Protein 6VMT (pdb70)

Solvent-accessible surface area: 7850 Å² total; per-residue (Å²): 193,129,98,64,161,108,83,46,116,91,96,89,49,132,89,95,52,97,105,97,170,140,103,53,108,126,103,89,72,67,90,48,4,165,69,33,1,33,60,124,0,62,118,48,1,102,136,49,28,142,118,99,61,51,59,2,102,34,0,24,120,66,0,22,61,2,14,104,174,67,172,36,159,55,96,5,45,26,107,44,0,150,111,17,12,41,102,46,24,94,110,68,60,83,79,198,51,167,174

InterPro domains:
  IPR002836 PDCD5-like [PF01984] (8-107)
  IPR002836 PDCD5-like [PIRSF015730] (6-112)
  IPR002836 PDCD5-like [PTHR10840] (9-112)
  IPR036883 PDCD5-like superfamily [G3DSA:1.10.8.140] (26-104)
  IPR036883 PDCD5-like superfamily [SSF46950] (2-103)

Nearest PDB structures (foldseek):
  6vmt-assembly1_A  TM=1.010E+00  e=3.318E-14  Leishmania major
  6iqo-assembly1_A  TM=6.871E-01  e=1.190E-04  Saccharolobus solfataricus P2
  6iqc-assembly1_A  TM=6.906E-01  e=1.043E-04  Saccharolobus solfataricus P2
  2cru-assembly1_A  TM=8.755E-01  e=1.274E-03  Homo sapiens
  2fh0-assembly1_A  TM=9.003E-01  e=1.196E-02  Saccharomyces cerevisiae

Organism: Leishmania major (NCBI:txid5664)

Structure (mmCIF, N/CA/C/O backbone):
data_6VMT
#
_entry.id   6VMT
#
_cell.length_a   115.386
_cell.length_b   115.386
_cell.length_c   58.628
_cell.angle_alpha   90.000
_cell.angle_beta   90.000
_cell.angle_gamma   120.000
#
_symmetry.space_grou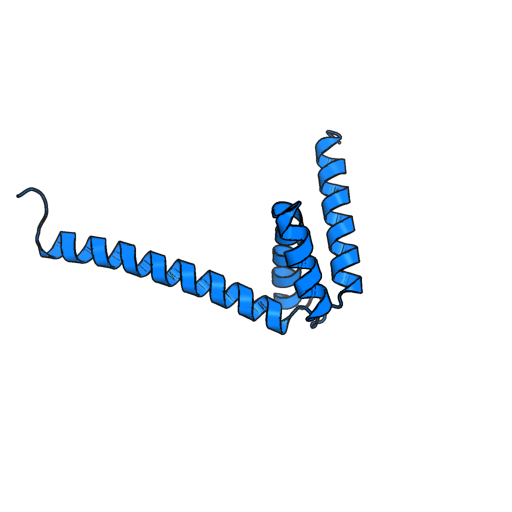p_name_H-M   'H 3 2'
#
loop_
_entity.id
_entity.type
_entity.pdbx_description
1 polymer 'Programmed Cell Death Protein 5 Homolog'
2 water water
#
loop_
_atom_site.group_PDB
_atom_site.id
_atom_site.type_symbol
_atom_site.label_atom_id
_atom_site.label_alt_id
_atom_site.label_comp_id
_atom_site.label_asym_id
_atom_site.label_entity_id
_atom_site.label_seq_id
_atom_site.pdbx_PDB_ins_code
_atom_site.Cartn_x
_atom_site.Cartn_y
_atom_site.Cartn_z
_atom_site.occupancy
_atom_site.B_iso_or_equiv
_atom_site.auth_seq_id
_atom_site.auth_comp_id
_atom_site.auth_asym_id
_atom_site.auth_atom_id
_atom_site.pdbx_PDB_model_num
ATOM 1 N N . VAL A 1 8 ? 31.479 4.012 -19.531 1.000 137.429 4 VAL A N 1
ATOM 2 C CA . VAL A 1 8 ? 31.784 2.556 -19.325 1.000 147.468 4 VAL A CA 1
ATOM 3 C C . VAL A 1 8 ? 30.817 1.980 -18.287 1.000 153.170 4 VAL A C 1
ATOM 4 O O . VAL A 1 8 ? 30.030 1.101 -18.632 1.000 144.507 4 VAL A O 1
ATOM 8 N N . PRO A 1 9 ? 30.812 2.440 -17.007 1.000 159.147 5 PRO A N 1
ATOM 9 C CA . PRO A 1 9 ? 30.047 1.776 -15.949 1.000 149.255 5 PRO A CA 1
ATOM 10 C C . PRO A 1 9 ? 28.533 1.716 -16.206 1.000 145.458 5 PRO A C 1
ATOM 11 O O . PRO A 1 9 ? 27.982 0.663 -15.920 1.000 139.997 5 PRO A O 1
ATOM 15 N N . ILE A 1 10 ? 27.917 2.804 -16.711 1.000 136.167 6 ILE A N 1
ATOM 16 C CA . ILE A 1 10 ? 26.431 2.910 -16.896 1.000 114.164 6 ILE A CA 1
ATOM 17 C C . ILE A 1 10 ? 26.101 3.214 -18.359 1.000 101.473 6 ILE A C 1
ATOM 18 O O . ILE A 1 10 ? 26.842 3.971 -19.023 1.000 88.996 6 ILE A O 1
ATOM 23 N N . SER A 1 11 ? 24.993 2.627 -18.809 1.000 95.647 7 SER A N 1
ATOM 24 C CA . SER A 1 11 ? 24.517 2.631 -20.211 1.000 100.600 7 SER A CA 1
ATOM 25 C C . SER A 1 11 ? 24.083 4.043 -20.603 1.000 97.499 7 SER A C 1
ATOM 26 O O . SER A 1 11 ? 23.812 4.851 -19.714 1.000 96.937 7 SER A O 1
ATOM 29 N N . GLU A 1 12 ? 24.013 4.307 -21.905 1.000 103.803 8 GLU A N 1
ATOM 30 C CA . GLU A 1 12 ? 23.405 5.531 -22.481 1.000 94.916 8 GLU A CA 1
ATOM 31 C C . GLU A 1 12 ? 21.929 5.580 -22.079 1.000 95.414 8 GLU A C 1
ATOM 32 O O . GLU A 1 12 ? 21.476 6.663 -21.703 1.000 101.942 8 GLU A O 1
ATOM 38 N N . GLU A 1 13 ? 21.222 4.446 -22.134 1.000 99.911 9 GLU A N 1
ATOM 39 C CA . GLU A 1 13 ? 19.783 4.342 -21.769 1.000 106.901 9 GLU A CA 1
ATOM 40 C C . GLU A 1 13 ? 19.628 4.605 -20.269 1.000 99.570 9 GLU A C 1
ATOM 41 O O . GLU A 1 13 ? 18.721 5.358 -19.891 1.000 98.122 9 GLU A O 1
ATOM 47 N N . GLN A 1 14 ? 20.472 4.003 -19.435 1.000 100.503 10 GLN A N 1
ATOM 48 C CA . GLN A 1 14 ? 20.317 4.087 -17.958 1.000 101.695 10 GLN A CA 1
ATOM 49 C C . GLN A 1 14 ? 20.533 5.541 -17.511 1.000 94.598 10 GLN A C 1
ATOM 50 O O . GLN A 1 14 ? 19.869 5.969 -16.558 1.000 106.164 10 GLN A O 1
ATOM 56 N N . ALA A 1 15 ? 21.434 6.275 -18.160 1.000 89.110 11 ALA A N 1
ATOM 57 C CA . ALA A 1 15 ? 21.707 7.700 -17.861 1.000 85.791 11 ALA A CA 1
ATOM 58 C C . ALA A 1 15 ? 20.550 8.555 -18.383 1.000 87.402 11 ALA A C 1
ATOM 59 O O . ALA A 1 15 ? 20.267 9.601 -17.791 1.000 84.241 11 ALA A O 1
ATOM 61 N N . GLN A 1 16 ? 19.939 8.120 -19.488 1.000 95.884 12 GLN A N 1
ATOM 62 C CA . GLN A 1 16 ? 18.745 8.748 -20.109 1.000 95.620 12 GLN A CA 1
ATOM 63 C C . GLN A 1 16 ? 17.580 8.635 -19.124 1.000 95.271 12 GLN A C 1
ATOM 64 O O . GLN A 1 16 ? 16.685 9.500 -19.186 1.000 98.454 12 GLN A O 1
ATOM 70 N N . GLN A 1 17 ? 17.618 7.631 -18.241 1.000 88.693 13 GLN A N 1
ATOM 71 C CA . GLN A 1 17 ? 16.550 7.349 -17.249 1.000 84.291 13 GLN A CA 1
ATOM 72 C C . GLN A 1 17 ? 16.758 8.198 -15.995 1.000 75.966 13 GLN A C 1
ATOM 73 O O . GLN A 1 17 ? 15.760 8.517 -15.351 1.000 91.247 13 GLN A O 1
ATOM 79 N N . MET A 1 18 ? 17.989 8.530 -15.629 1.000 66.748 14 MET A N 1
ATOM 80 C CA . MET A 1 18 ? 18.238 9.203 -14.329 1.000 74.298 14 MET A CA 1
ATOM 81 C C . MET A 1 18 ? 18.050 10.712 -14.519 1.000 72.364 14 MET A C 1
ATOM 82 O O . MET A 1 18 ? 17.715 11.397 -13.562 1.000 67.292 14 MET A O 1
ATOM 87 N N . VAL A 1 19 ? 18.255 11.222 -15.725 1.000 77.085 15 VAL A N 1
ATOM 88 C CA . VAL A 1 19 ? 17.901 12.630 -16.060 1.000 75.125 15 VAL A CA 1
ATOM 89 C C . VAL A 1 19 ? 16.369 12.745 -16.096 1.000 73.045 15 VAL A C 1
ATOM 90 O O . VAL A 1 19 ? 15.860 13.788 -15.707 1.000 81.028 15 VAL A O 1
ATOM 94 N N . ALA A 1 20 ? 15.663 11.709 -16.548 1.000 74.8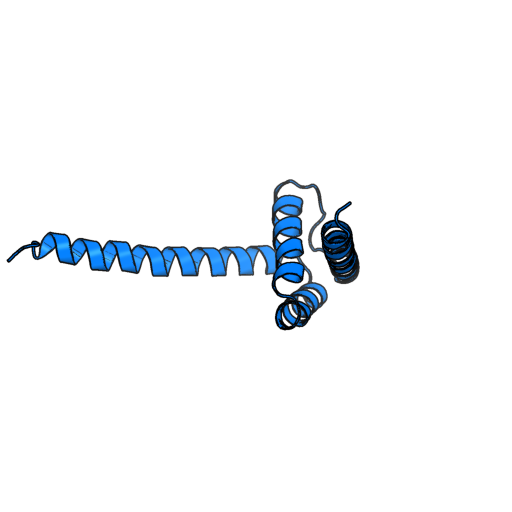93 16 ALA A N 1
ATOM 95 C CA . ALA A 1 20 ? 14.182 11.661 -16.594 1.000 77.054 16 ALA A CA 1
ATOM 96 C C . ALA A 1 20 ? 13.632 11.580 -15.160 1.000 78.462 16 ALA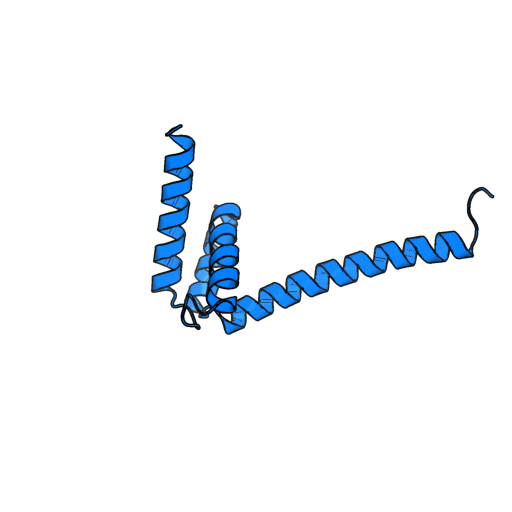 A C 1
ATOM 97 O O . ALA A 1 20 ? 13.027 12.562 -14.698 1.000 80.992 16 ALA A O 1
ATOM 99 N N . LYS A 1 21 ? 13.881 10.472 -14.459 1.000 88.116 17 LYS A N 1
ATOM 100 C CA . LYS A 1 21 ? 13.588 10.335 -13.007 1.000 87.662 17 LYS A CA 1
ATOM 101 C C . LYS A 1 21 ? 13.791 11.699 -12.344 1.000 73.642 17 LYS A C 1
ATOM 102 O O . LYS A 1 21 ? 12.869 12.177 -11.694 1.000 105.677 17 LYS A O 1
ATOM 108 N N . GLN A 1 22 ? 14.943 12.321 -12.525 1.000 69.891 18 GLN A N 1
ATOM 109 C CA . GLN A 1 22 ? 15.303 13.529 -11.748 1.000 77.339 18 GLN A CA 1
ATOM 110 C C . GLN A 1 22 ? 14.450 14.698 -12.219 1.000 77.230 18 GLN A C 1
ATOM 111 O O . GLN A 1 22 ? 14.232 15.591 -11.399 1.000 89.137 18 GLN A O 1
ATOM 117 N N . GLN A 1 23 ? 14.024 14.716 -13.483 1.000 83.824 19 GLN A N 1
ATOM 118 C CA . GLN A 1 23 ? 13.256 15.864 -14.036 1.000 92.502 19 GLN A CA 1
ATOM 119 C C . GLN A 1 23 ? 11.764 15.590 -13.812 1.000 89.859 19 GLN A C 1
ATOM 120 O O . GLN A 1 23 ? 11.042 16.559 -13.610 1.000 94.933 19 GLN A O 1
ATOM 126 N N . ALA A 1 24 ? 11.336 14.324 -13.758 1.000 91.151 20 ALA A N 1
ATOM 127 C CA . ALA A 1 24 ? 10.002 13.920 -13.251 1.000 91.977 20 ALA A CA 1
ATOM 128 C C . ALA A 1 24 ? 9.756 14.509 -11.852 1.000 95.752 20 ALA A C 1
ATOM 129 O O . ALA A 1 24 ? 8.626 14.940 -11.610 1.000 114.859 20 ALA A O 1
ATOM 131 N N . GLN A 1 25 ? 10.770 14.533 -10.980 1.000 91.840 21 GLN A N 1
ATOM 132 C CA . GLN A 1 25 ? 10.676 14.981 -9.563 1.000 91.490 21 GLN A CA 1
ATOM 133 C C . GLN A 1 25 ? 10.599 16.509 -9.456 1.000 88.548 21 GLN A C 1
ATOM 134 O O . GLN A 1 25 ? 9.883 16.992 -8.568 1.000 100.840 21 GLN A O 1
ATOM 140 N N . GLN A 1 26 ? 11.349 17.249 -10.265 1.000 86.444 22 GLN A N 1
ATOM 141 C CA . GLN A 1 26 ? 11.296 18.734 -10.272 1.000 97.130 22 GLN A CA 1
ATOM 142 C C . GLN A 1 26 ? 9.911 19.145 -10.785 1.000 97.600 22 GLN A C 1
ATOM 143 O O . GLN A 1 26 ? 9.483 20.255 -10.452 1.000 116.041 22 GLN A O 1
ATOM 149 N N . GLU A 1 27 ? 9.268 18.290 -11.593 1.000 101.860 23 GLU A N 1
ATOM 150 C CA . GLU A 1 27 ? 7.875 18.453 -12.099 1.000 109.581 23 GLU A CA 1
ATOM 151 C C . GLU A 1 27 ? 6.895 18.220 -10.940 1.000 108.330 23 GLU A C 1
ATOM 152 O O . GLU A 1 27 ? 6.101 19.128 -10.645 1.000 105.605 23 GLU A O 1
ATOM 158 N N . ARG A 1 28 ? 6.965 17.043 -10.310 1.000 102.197 24 ARG A N 1
ATOM 159 C CA . ARG A 1 28 ? 6.054 16.605 -9.222 1.000 94.699 24 ARG A CA 1
ATOM 160 C C . ARG A 1 28 ? 6.122 17.641 -8.097 1.000 84.982 24 ARG A C 1
ATOM 161 O O . ARG A 1 28 ? 5.076 18.076 -7.653 1.000 99.585 24 ARG A O 1
ATOM 169 N N . MET A 1 29 ? 7.319 18.054 -7.699 1.000 90.418 25 MET A N 1
ATOM 170 C CA . MET A 1 29 ? 7.550 19.148 -6.719 1.000 93.605 25 MET A CA 1
ATOM 171 C C . MET A 1 29 ? 6.731 20.386 -7.111 1.000 90.240 25 MET A C 1
ATOM 172 O O . MET A 1 29 ? 5.952 20.855 -6.282 1.000 108.742 25 MET A O 1
ATOM 177 N N . GLU A 1 30 ? 6.907 20.889 -8.331 1.000 97.386 26 GLU A N 1
ATOM 178 C CA . GLU A 1 30 ? 6.252 22.117 -8.868 1.000 103.896 26 GLU A CA 1
ATOM 179 C C . GLU A 1 30 ? 4.725 21.952 -8.851 1.000 98.005 26 GLU A C 1
ATOM 180 O O . GLU A 1 30 ? 4.035 22.977 -8.645 1.000 98.567 26 GLU A O 1
ATOM 186 N N . ALA A 1 31 ? 4.226 20.731 -9.085 1.000 85.671 27 ALA A N 1
ATOM 187 C CA . ALA A 1 31 ? 2.788 20.406 -9.269 1.000 86.654 27 ALA A CA 1
ATOM 188 C C . ALA A 1 31 ? 2.074 20.390 -7.915 1.000 89.102 27 ALA A C 1
ATOM 189 O O . ALA A 1 31 ? 0.846 20.617 -7.888 1.000 91.842 27 ALA A O 1
ATOM 191 N N . LEU A 1 32 ? 2.807 20.096 -6.843 1.000 80.639 28 LEU A N 1
ATOM 192 C CA . LEU A 1 32 ? 2.258 20.088 -5.469 1.000 81.688 28 LEU A CA 1
ATOM 193 C C . LEU A 1 32 ? 2.342 21.501 -4.899 1.000 78.720 28 LEU A C 1
ATOM 194 O O . LEU A 1 32 ? 1.434 21.867 -4.150 1.000 97.643 28 LEU A O 1
ATOM 199 N N . GLU A 1 33 ? 3.378 22.260 -5.243 1.000 73.679 29 GLU A N 1
ATOM 200 C CA . GLU A 1 33 ? 3.501 23.682 -4.835 1.000 87.487 29 GLU A CA 1
ATOM 201 C C . GLU A 1 33 ? 2.383 24.480 -5.503 1.000 80.638 29 GLU A C 1
ATOM 202 O O . GLU A 1 33 ? 2.006 25.494 -4.935 1.000 93.474 29 GLU A O 1
ATOM 208 N N . GLU A 1 34 ? 1.906 24.040 -6.672 1.000 84.782 30 GLU A N 1
ATOM 209 C CA . GLU A 1 34 ? 0.811 24.696 -7.439 1.000 84.735 30 GLU A CA 1
ATOM 210 C C . GLU A 1 34 ? -0.535 24.219 -6.893 1.000 71.705 30 GLU A C 1
ATOM 211 O O . GLU A 1 34 ? -1.391 25.081 -6.675 1.000 77.992 30 GLU A O 1
ATOM 217 N N . GLN A 1 35 ? -0.700 22.906 -6.695 1.000 63.205 31 GLN A N 1
ATOM 218 C CA . GLN A 1 35 ? -1.905 22.293 -6.064 1.000 64.695 31 GLN A CA 1
ATOM 219 C C . GLN A 1 35 ? -2.198 22.971 -4.718 1.000 67.429 31 GLN A C 1
ATOM 220 O O . GLN A 1 35 ? -3.350 23.321 -4.464 1.000 80.525 31 GLN A O 1
ATOM 226 N N . LYS A 1 36 ? -1.180 23.134 -3.881 1.000 71.026 32 LYS A N 1
ATOM 227 C CA . LYS A 1 36 ? -1.291 23.808 -2.568 1.000 69.202 32 LYS A CA 1
ATOM 228 C C . LYS A 1 36 ? -1.755 25.232 -2.834 1.000 63.197 32 LYS A C 1
ATOM 229 O O . LYS A 1 36 ? -2.668 25.655 -2.158 1.000 78.677 32 LYS A O 1
ATOM 235 N N . GLU A 1 37 ? -1.156 25.948 -3.781 1.000 66.020 33 GLU A N 1
ATOM 236 C CA . GLU A 1 37 ? -1.434 27.397 -3.931 1.000 69.315 33 GLU A CA 1
ATOM 237 C C . GLU A 1 37 ? -2.886 27.529 -4.361 1.000 70.663 33 GLU A C 1
ATOM 238 O O . GLU A 1 37 ? -3.551 28.480 -3.903 1.000 78.469 33 GLU A O 1
ATOM 244 N N . ASN A 1 38 ? -3.368 26.575 -5.156 1.000 62.444 34 ASN A N 1
ATOM 245 C CA . ASN A 1 38 ? -4.758 26.585 -5.668 1.000 63.226 34 ASN A CA 1
ATOM 246 C C . ASN A 1 38 ? -5.707 26.250 -4.524 1.000 56.795 34 ASN A C 1
ATOM 247 O O . ASN A 1 38 ? -6.741 26.894 -4.386 1.000 68.607 34 ASN A O 1
ATOM 252 N N . MET A 1 39 ? -5.380 25.227 -3.757 1.000 51.020 35 MET A N 1
ATOM 253 C CA . MET A 1 39 ? -6.230 24.764 -2.643 1.000 42.554 35 MET A CA 1
ATOM 254 C C . MET A 1 39 ? -6.460 25.946 -1.694 1.000 48.379 35 MET A C 1
ATOM 255 O O . MET A 1 39 ? -7.602 26.185 -1.344 1.000 65.617 35 MET A O 1
ATOM 260 N N . LEU A 1 40 ? -5.445 26.747 -1.396 1.000 49.946 36 LEU A N 1
ATOM 261 C CA . LEU A 1 40 ? -5.570 27.938 -0.511 1.000 51.196 36 LEU A CA 1
ATOM 262 C C . LEU A 1 40 ? -6.296 29.079 -1.196 1.000 52.168 36 LEU A C 1
ATOM 263 O O . LEU A 1 40 ? -6.965 29.806 -0.480 1.000 76.197 36 LEU A O 1
ATOM 268 N N . ARG A 1 41 ? -6.122 29.299 -2.497 1.000 62.999 37 ARG A N 1
ATOM 269 C CA . ARG A 1 41 ? -6.865 30.382 -3.212 1.000 68.335 37 ARG A CA 1
ATOM 270 C C . ARG A 1 41 ? -8.364 30.150 -3.006 1.000 62.805 37 ARG A C 1
ATOM 271 O O . ARG A 1 41 ? -9.066 31.118 -2.735 1.000 75.196 37 ARG A O 1
ATOM 279 N N . ALA A 1 42 ? -8.803 28.889 -3.084 1.000 56.529 38 ALA A N 1
ATOM 280 C CA . ALA A 1 42 ? -10.218 28.447 -3.079 1.000 52.939 38 ALA A CA 1
ATOM 281 C C . ALA A 1 42 ? -10.807 28.443 -1.668 1.000 55.209 38 ALA A C 1
ATOM 282 O O . ALA A 1 42 ? -12.043 28.651 -1.544 1.000 55.512 38 ALA A O 1
ATOM 284 N N . PHE A 1 43 ? -9.963 28.128 -0.682 1.000 55.958 39 PHE A N 1
ATOM 285 C CA . PHE A 1 43 ? -10.353 27.767 0.703 1.000 57.166 39 PHE A CA 1
ATOM 286 C C . PHE A 1 43 ? -10.317 29.009 1.582 1.000 59.444 39 PHE A C 1
ATOM 287 O O . PHE A 1 43 ? -11.205 29.165 2.449 1.000 59.715 39 PHE A O 1
ATOM 295 N N . VAL A 1 44 ? -9.307 29.849 1.367 1.000 57.385 40 VAL A N 1
ATOM 296 C CA . VAL A 1 44 ? -8.967 30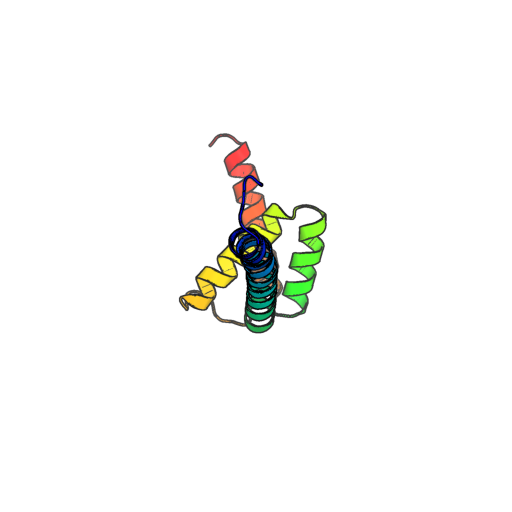.977 2.280 1.000 58.991 40 VAL A CA 1
ATOM 297 C C . VAL A 1 44 ? -9.233 32.266 1.518 1.000 54.973 40 VAL A C 1
ATOM 298 O O . VAL A 1 44 ? -9.048 32.272 0.310 1.000 71.690 40 VAL A O 1
ATOM 302 N N . SER A 1 45 ? -9.681 33.299 2.210 1.000 61.267 41 SER A N 1
ATOM 303 C CA . SER A 1 45 ? -9.979 34.626 1.616 1.000 63.759 41 SER A CA 1
ATOM 304 C C . SER A 1 45 ? -8.661 35.352 1.347 1.000 61.062 41 SER A C 1
ATOM 305 O O . SER A 1 45 ? -7.606 34.887 1.811 1.000 72.792 41 SER A O 1
ATOM 308 N N . ALA A 1 46 ? -8.729 36.460 0.626 1.000 61.992 42 ALA A N 1
ATOM 309 C CA . ALA A 1 46 ? -7.559 37.157 0.053 1.000 59.737 42 ALA A CA 1
ATOM 310 C C . ALA A 1 46 ? -6.792 37.832 1.183 1.000 67.414 42 ALA A C 1
ATOM 311 O O . ALA A 1 46 ? -5.570 37.660 1.255 1.000 73.815 42 ALA A O 1
ATOM 313 N N . GLU A 1 47 ? -7.524 38.551 2.036 1.000 79.711 43 GLU A N 1
ATOM 314 C CA . GLU A 1 47 ? -7.017 39.206 3.266 1.000 77.228 43 GLU A CA 1
ATOM 315 C C . GLU A 1 47 ? -6.299 38.158 4.116 1.000 72.646 43 GLU A C 1
ATOM 316 O O . GLU A 1 47 ? -5.187 38.449 4.612 1.000 78.882 43 GLU A O 1
ATOM 322 N N . GLY A 1 48 ? -6.939 37.000 4.301 1.000 69.855 44 GLY A N 1
ATOM 323 C CA . GLY A 1 48 ? -6.460 35.924 5.187 1.000 63.675 44 GLY A CA 1
ATOM 324 C C . GLY A 1 48 ? -5.255 35.248 4.582 1.000 63.092 44 GLY A C 1
ATOM 325 O O . GLY A 1 48 ? -4.465 34.656 5.323 1.000 72.270 44 GLY A O 1
ATOM 326 N N . ARG A 1 49 ? -5.121 35.347 3.265 1.000 69.497 45 ARG A N 1
ATOM 327 C CA . ARG A 1 49 ? -4.008 34.730 2.510 1.000 73.623 45 ARG A CA 1
ATOM 328 C C . ARG A 1 49 ? -2.762 35.617 2.572 1.000 72.939 45 ARG A C 1
ATOM 329 O O . ARG A 1 49 ? -1.665 35.044 2.710 1.000 74.664 45 ARG A O 1
ATOM 337 N N . GLU A 1 50 ? -2.918 36.938 2.481 1.000 72.509 46 GLU A N 1
ATOM 338 C CA . GLU A 1 50 ? -1.814 37.912 2.720 1.000 86.526 46 GLU A CA 1
ATOM 339 C C . GLU A 1 50 ? -1.264 37.722 4.141 1.000 78.225 46 GLU A C 1
ATOM 340 O O . GLU A 1 50 ? -0.038 37.525 4.322 1.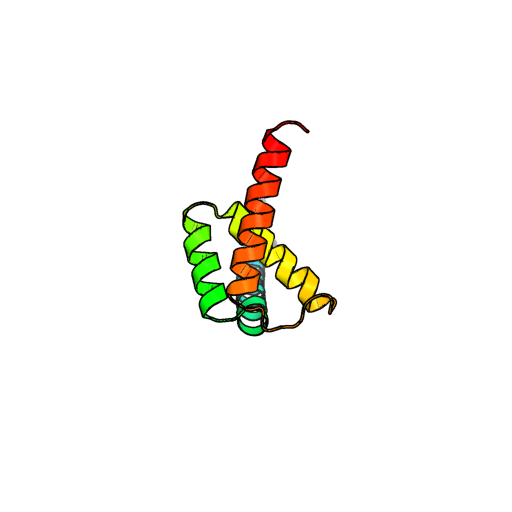000 81.911 46 GLU A O 1
ATOM 346 N N . ARG A 1 51 ? -2.159 37.772 5.114 1.000 68.104 47 ARG A N 1
ATOM 347 C CA . ARG A 1 51 ? -1.825 37.632 6.545 1.000 69.641 47 ARG A CA 1
ATOM 348 C C . ARG A 1 51 ? -0.927 36.413 6.721 1.000 68.233 47 ARG A C 1
ATOM 349 O O . ARG A 1 51 ? 0.058 36.505 7.455 1.000 78.645 47 ARG A O 1
ATOM 357 N N . LEU A 1 52 ? -1.254 35.304 6.077 1.000 72.489 48 LEU A N 1
ATOM 358 C CA . LEU A 1 52 ? -0.540 34.020 6.297 1.000 69.219 48 LEU A CA 1
ATOM 359 C C . LEU A 1 52 ? 0.886 34.122 5.751 1.000 77.330 48 LEU A C 1
ATOM 360 O O . LEU A 1 52 ? 1.796 33.530 6.363 1.000 84.045 48 LEU A O 1
ATOM 365 N N . LYS A 1 53 ? 1.055 34.793 4.609 1.000 86.191 49 LYS A N 1
ATOM 366 C CA . LYS A 1 53 ? 2.368 34.959 3.939 1.000 95.052 49 LYS A CA 1
ATOM 367 C C . LYS A 1 53 ? 3.131 36.036 4.708 1.000 94.799 49 LYS A C 1
ATOM 368 O O .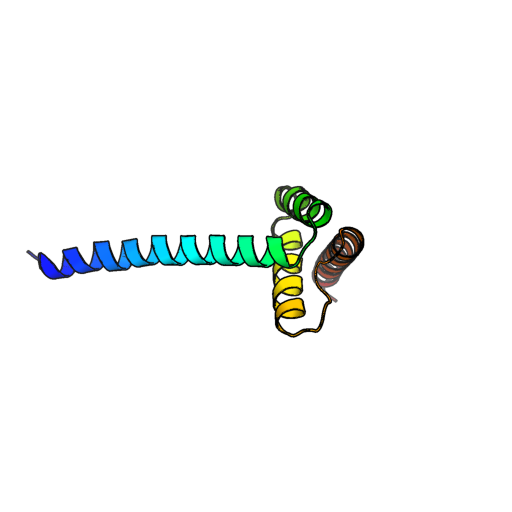 LYS A 1 53 ? 4.329 35.842 4.981 1.000 95.924 49 LYS A O 1
ATOM 374 N N . ARG A 1 54 ? 2.429 37.084 5.129 1.000 81.094 50 ARG A N 1
ATOM 375 C CA . ARG A 1 54 ? 3.004 38.159 5.975 1.000 87.987 50 ARG A CA 1
ATOM 376 C C . ARG A 1 54 ? 3.669 37.570 7.224 1.000 82.410 50 ARG A C 1
ATOM 377 O O . ARG A 1 54 ? 4.745 38.056 7.574 1.000 96.909 50 ARG A O 1
ATOM 385 N N . ILE A 1 55 ? 3.034 36.590 7.870 1.000 79.725 51 ILE A N 1
ATOM 386 C CA . ILE A 1 55 ? 3.508 35.925 9.125 1.000 84.523 51 ILE A CA 1
ATOM 387 C C . ILE A 1 55 ? 4.524 34.830 8.789 1.000 86.024 51 ILE A C 1
ATOM 388 O O . ILE A 1 55 ? 5.310 34.452 9.679 1.000 86.828 51 ILE A O 1
ATOM 393 N N . ALA A 1 56 ? 4.475 34.281 7.579 1.000 92.370 52 ALA A N 1
ATOM 394 C CA . ALA A 1 56 ? 5.391 33.201 7.154 1.000 95.159 52 ALA A CA 1
ATOM 395 C C . ALA A 1 56 ? 6.834 33.715 7.212 1.000 99.069 52 ALA A C 1
ATOM 396 O O . ALA A 1 56 ? 7.707 32.918 7.599 1.000 86.915 52 ALA A O 1
ATOM 398 N N . GLN A 1 57 ? 7.055 34.990 6.844 1.000 97.870 53 GLN A N 1
ATOM 399 C CA . GLN A 1 57 ? 8.388 35.662 6.830 1.000 98.375 53 GLN A CA 1
ATOM 400 C C . GLN A 1 57 ? 9.041 35.471 8.199 1.000 105.510 53 GLN A C 1
ATOM 401 O O . GLN A 1 57 ? 10.163 34.947 8.278 1.000 110.388 53 GLN A O 1
ATOM 407 N N . VAL A 1 58 ? 8.312 35.862 9.237 1.000 109.068 54 VAL A N 1
ATOM 408 C CA . VAL A 1 58 ? 8.773 35.890 10.651 1.000 108.005 54 VAL A CA 1
ATOM 409 C C . VAL A 1 58 ? 8.784 34.451 11.193 1.000 105.545 54 VAL A C 1
ATOM 410 O O . VAL A 1 58 ? 9.848 34.021 11.675 1.000 104.902 54 VAL A O 1
ATOM 414 N N . LYS A 1 59 ? 7.662 33.725 11.080 1.000 102.648 55 LYS A N 1
ATOM 415 C CA . LYS A 1 59 ? 7.456 32.384 11.703 1.000 97.656 55 LYS A CA 1
ATOM 416 C C . LYS A 1 59 ? 6.839 31.402 10.696 1.000 96.842 55 LYS A C 1
ATOM 417 O O . LYS A 1 59 ? 5.750 30.838 10.975 1.000 85.605 55 LYS A O 1
ATOM 423 N N . ALA A 1 60 ? 7.537 31.157 9.587 1.000 89.677 56 ALA A N 1
ATOM 424 C CA . ALA A 1 60 ? 7.116 30.228 8.515 1.000 86.621 56 ALA A CA 1
ATOM 425 C C . ALA A 1 60 ? 6.395 29.017 9.116 1.000 80.495 56 ALA A C 1
ATOM 426 O O . ALA A 1 60 ? 5.283 28.710 8.657 1.000 95.477 56 ALA A O 1
ATOM 428 N N . GLY A 1 61 ? 6.980 28.376 10.124 1.000 75.021 57 GLY A N 1
ATOM 429 C CA . GLY A 1 61 ? 6.441 27.133 10.713 1.000 79.339 57 GLY A CA 1
ATOM 430 C C . GLY A 1 61 ? 5.021 27.317 11.217 1.000 77.369 57 GLY A C 1
ATOM 431 O O . GLY A 1 61 ? 4.223 26.355 11.186 1.000 84.904 57 GLY A O 1
ATOM 432 N N . ARG A 1 62 ? 4.717 28.514 11.710 1.000 80.754 58 ARG A N 1
ATOM 433 C CA . ARG A 1 62 ? 3.423 28.832 12.354 1.000 67.974 58 ARG A CA 1
ATOM 434 C C . ARG A 1 62 ? 2.351 28.879 11.276 1.000 68.108 58 ARG A C 1
ATOM 435 O O . ARG A 1 62 ? 1.413 28.085 11.333 1.000 63.427 58 ARG A O 1
ATOM 443 N N . SER A 1 63 ? 2.557 29.788 10.325 1.000 68.985 59 SER A N 1
ATOM 444 C CA . SER A 1 63 ? 1.723 30.025 9.128 1.000 69.536 59 SER A CA 1
ATOM 445 C C . SER A 1 63 ? 1.529 28.716 8.373 1.000 64.114 59 SER A C 1
ATOM 446 O O . SER A 1 63 ? 0.432 28.490 7.858 1.000 79.696 59 SER A O 1
ATOM 449 N N . GLN A 1 64 ? 2.552 27.876 8.342 1.000 69.467 60 GLN A N 1
ATOM 450 C CA . GLN A 1 64 ? 2.493 26.559 7.670 1.000 72.925 60 GLN A CA 1
ATOM 451 C C . GLN A 1 64 ? 1.605 25.607 8.469 1.000 64.189 60 GLN A C 1
ATOM 452 O O . GLN A 1 64 ? 0.880 24.838 7.837 1.000 73.615 60 GLN A O 1
ATOM 458 N N . ALA A 1 65 ? 1.649 25.629 9.799 1.000 65.852 61 ALA A N 1
ATOM 459 C CA . ALA A 1 65 ? 0.807 24.727 10.632 1.000 69.432 61 ALA A CA 1
ATOM 460 C C . ALA A 1 65 ? -0.685 25.018 10.394 1.000 67.190 61 ALA A C 1
ATOM 461 O O . ALA A 1 65 ? -1.503 24.089 10.478 1.000 77.140 61 ALA A O 1
ATOM 463 N N . VAL A 1 66 ? -1.036 26.265 10.095 1.000 62.538 62 VAL A N 1
ATOM 464 C CA . VAL A 1 66 ? -2.446 26.688 9.861 1.000 59.226 62 VAL A CA 1
ATOM 465 C C . VAL A 1 66 ? -2.890 26.157 8.496 1.000 54.693 62 VAL A C 1
ATOM 466 O O . VAL A 1 66 ? -3.918 25.482 8.444 1.000 60.870 62 VAL A O 1
ATOM 470 N N . GLU A 1 67 ? -2.138 26.489 7.443 1.000 53.147 63 GLU A N 1
ATOM 471 C CA . GLU A 1 67 ? -2.358 26.035 6.055 1.000 48.306 63 GLU A CA 1
ATOM 472 C C . GLU A 1 67 ? -2.579 24.522 6.082 1.000 44.062 63 GLU A C 1
ATOM 473 O O . GLU A 1 67 ? -3.586 24.074 5.576 1.000 50.510 63 GLU A O 1
ATOM 479 N N . MET A 1 68 ? -1.737 23.749 6.749 1.000 50.674 64 MET A N 1
ATOM 480 C CA . MET A 1 68 ? -1.963 22.281 6.875 1.000 52.606 64 MET A CA 1
ATOM 481 C C . MET A 1 68 ? -3.356 22.054 7.428 1.000 48.155 64 MET A C 1
ATOM 482 O O . MET A 1 68 ? -4.032 21.164 6.987 1.000 64.302 64 MET A O 1
ATOM 487 N N . HIS A 1 69 ? -3.696 22.746 8.494 1.000 60.004 65 HIS A N 1
ATOM 488 C CA . HIS A 1 69 ? -4.946 22.491 9.239 1.000 56.116 65 HIS A CA 1
ATOM 489 C C . HIS A 1 69 ? -6.126 22.886 8.360 1.000 50.580 65 HIS A C 1
ATOM 490 O O . HIS A 1 69 ? -7.064 22.097 8.271 1.000 50.944 65 HIS A O 1
ATOM 497 N N . ILE A 1 70 ? -6.093 24.082 7.778 1.000 48.313 66 ILE A N 1
ATOM 498 C CA . ILE A 1 70 ? -7.221 24.596 6.947 1.000 48.446 66 ILE A CA 1
ATOM 499 C C . ILE A 1 70 ? -7.482 23.585 5.840 1.000 49.121 66 ILE A C 1
ATOM 500 O O . ILE A 1 70 ? -8.617 23.244 5.611 1.000 60.885 66 ILE A O 1
ATOM 505 N N . ILE A 1 71 ? -6.437 23.102 5.194 1.000 49.856 67 ILE A N 1
ATOM 506 C CA . ILE A 1 71 ? -6.599 22.172 4.056 1.000 48.097 67 ILE A CA 1
ATOM 507 C C . ILE A 1 71 ? -7.221 20.877 4.558 1.000 46.798 67 ILE A C 1
ATOM 508 O O . ILE A 1 71 ? -8.242 20.479 3.991 1.000 54.762 67 ILE A O 1
ATOM 513 N N . GLN A 1 72 ? -6.619 20.204 5.536 1.000 46.473 68 GLN A N 1
ATOM 514 C CA . GLN A 1 72 ? -7.182 18.910 6.017 1.000 51.910 68 GLN A CA 1
ATOM 515 C C . GLN A 1 72 ? -8.632 19.162 6.429 1.000 50.403 68 GLN A C 1
ATOM 516 O O . GLN A 1 72 ? -9.470 18.339 6.100 1.000 72.072 68 GLN A O 1
ATOM 522 N N . ALA A 1 73 ? -8.930 20.311 7.040 1.000 50.661 69 ALA A N 1
ATOM 523 C CA . ALA A 1 73 ? -10.232 20.636 7.661 1.000 44.375 69 ALA A CA 1
ATOM 524 C C . ALA A 1 73 ? -11.313 20.868 6.610 1.000 47.732 69 ALA A C 1
ATOM 525 O O . ALA A 1 73 ? -12.411 20.349 6.762 1.000 52.815 69 ALA A O 1
ATOM 527 N N . VAL A 1 74 ? -11.043 21.736 5.645 1.000 46.669 70 VAL A N 1
ATOM 528 C CA . VAL A 1 74 ? -11.966 22.036 4.518 1.000 47.218 70 VAL A CA 1
ATOM 529 C C . VAL A 1 74 ? -12.154 20.743 3.686 1.000 54.443 70 VAL A C 1
ATOM 530 O O . VAL A 1 74 ? -13.305 20.261 3.499 1.000 49.271 70 VAL A O 1
ATOM 534 N N . GLN A 1 75 ? -11.068 20.106 3.258 1.000 54.156 71 GLN A N 1
ATOM 535 C CA . GLN A 1 75 ? -11.172 18.859 2.462 1.000 52.482 71 GLN A CA 1
ATOM 536 C C . GLN A 1 75 ? -12.122 17.838 3.097 1.000 57.244 71 GLN A C 1
ATOM 537 O O . GLN A 1 75 ? -12.731 17.092 2.314 1.000 63.275 71 GLN A O 1
ATOM 543 N N . ARG A 1 76 ? -12.275 17.833 4.433 1.000 65.141 72 ARG A N 1
ATOM 544 C CA . ARG A 1 76 ? -13.121 16.865 5.197 1.000 66.069 72 ARG A CA 1
ATOM 545 C C . ARG A 1 76 ? -14.473 17.484 5.585 1.000 61.840 72 ARG A C 1
ATOM 546 O O . ARG A 1 76 ? -15.254 16.786 6.256 1.000 70.104 72 ARG A O 1
ATOM 554 N N . GLY A 1 77 ? -14.758 18.732 5.201 1.000 53.663 73 GLY A N 1
ATOM 555 C CA . GLY A 1 77 ? -16.031 19.414 5.530 1.000 55.105 73 GLY A CA 1
ATOM 556 C C . GLY A 1 77 ? -16.137 19.843 6.994 1.000 59.341 73 GLY A C 1
ATOM 557 O O . GLY A 1 77 ? -17.249 20.159 7.435 1.000 66.074 73 GLY A O 1
ATOM 558 N N . LYS A 1 78 ? -15.024 19.924 7.726 1.000 63.546 74 LYS A N 1
ATOM 559 C CA . LYS A 1 78 ? -15.001 20.329 9.160 1.000 64.379 74 LYS A CA 1
ATOM 560 C C . LYS A 1 78 ? -14.939 21.858 9.306 1.000 58.735 74 LYS A C 1
ATOM 561 O O . LYS A 1 78 ? -15.200 22.337 10.419 1.000 69.570 74 LYS A O 1
ATOM 567 N N . MET A 1 79 ? -14.657 22.586 8.225 1.000 56.937 75 MET A N 1
ATOM 568 C CA . MET A 1 79 ? -14.581 24.074 8.152 1.000 52.420 75 MET A CA 1
ATOM 569 C C . MET A 1 79 ? -15.314 24.515 6.893 1.000 57.828 75 MET A C 1
ATOM 570 O O . MET A 1 79 ? -15.306 23.758 5.920 1.000 54.429 75 MET A O 1
ATOM 575 N N . GLN A 1 80 ? -15.910 25.699 6.918 1.000 66.733 76 GLN A N 1
ATOM 576 C CA . GLN A 1 80 ? -16.716 26.233 5.801 1.000 67.955 76 GLN A CA 1
ATOM 577 C C . GLN A 1 80 ? -15.825 27.190 5.031 1.000 62.915 76 GLN A C 1
ATOM 578 O O . GLN A 1 80 ? -15.495 28.265 5.521 1.000 75.721 76 GLN A O 1
ATOM 584 N N . PRO A 1 81 ? -15.433 26.852 3.788 1.000 62.534 77 PRO A N 1
ATOM 585 C CA . PRO A 1 81 ? -14.721 27.792 2.936 1.000 58.817 77 PRO A CA 1
ATOM 586 C C . PRO A 1 81 ? -15.689 28.822 2.380 1.000 61.546 77 PRO A C 1
ATOM 587 O O . PRO A 1 81 ? -16.872 28.541 2.260 1.000 66.926 77 PRO A O 1
ATOM 591 N N . PRO A 1 82 ? -15.229 30.040 2.023 1.000 73.386 78 PRO A N 1
ATOM 592 C CA . PRO A 1 82 ? -13.838 30.443 2.175 1.000 70.749 78 PRO A CA 1
ATOM 593 C C . PRO A 1 82 ? -13.627 30.967 3.598 1.000 66.010 78 PRO A C 1
ATOM 594 O O . PRO A 1 82 ? -14.518 31.579 4.169 1.000 68.943 78 PRO A O 1
ATOM 598 N N . VAL A 1 83 ? -12.447 30.692 4.135 1.000 55.798 79 VAL A N 1
ATOM 599 C CA . VAL A 1 83 ? -12.100 30.920 5.560 1.000 46.004 79 VAL A CA 1
ATOM 600 C C . VAL A 1 83 ? -11.671 32.381 5.686 1.000 51.846 79 VAL A C 1
ATOM 601 O O . VAL A 1 83 ? -10.765 32.811 4.931 1.000 51.676 79 VAL A O 1
ATOM 605 N N . SER A 1 84 ? -12.325 33.117 6.592 1.000 65.767 80 SER A N 1
ATOM 606 C CA . SER A 1 84 ? -12.186 34.582 6.829 1.000 60.253 80 SER A CA 1
ATOM 607 C C . SER A 1 84 ? -10.814 34.906 7.421 1.000 60.620 80 SER A C 1
ATOM 608 O O . SER A 1 84 ? -10.303 34.048 8.134 1.000 69.836 80 SER A O 1
ATOM 611 N N . ASP A 1 85 ? -10.284 36.121 7.206 1.000 71.900 81 ASP A N 1
ATOM 612 C CA . ASP A 1 85 ? -9.072 36.663 7.895 1.000 75.884 81 ASP A CA 1
ATOM 613 C C . ASP A 1 85 ? -9.217 36.499 9.414 1.000 76.996 81 ASP A C 1
ATOM 614 O O . ASP A 1 85 ? -8.242 36.131 10.079 1.000 72.756 81 ASP A O 1
ATOM 619 N N . ASP A 1 86 ? -10.419 36.757 9.924 1.000 83.901 82 ASP A N 1
ATOM 620 C CA . ASP A 1 86 ? -10.774 36.683 11.364 1.000 83.797 82 ASP A CA 1
ATOM 621 C C . ASP A 1 86 ? -10.484 35.268 11.876 1.000 66.163 82 ASP A C 1
ATOM 622 O O . ASP A 1 86 ? -9.935 35.138 12.958 1.000 78.431 82 ASP A O 1
ATOM 627 N N . THR A 1 87 ? -10.843 34.230 11.127 1.000 70.371 83 THR A N 1
ATOM 628 C CA . THR A 1 87 ? -10.584 32.811 11.508 1.000 63.894 83 THR A CA 1
ATOM 629 C C . THR A 1 87 ? -9.097 32.488 11.354 1.000 66.238 83 THR A C 1
ATOM 630 O O . THR A 1 87 ? -8.564 31.739 12.196 1.000 68.327 83 THR A O 1
ATOM 634 N N . VAL A 1 88 ? -8.438 33.014 10.320 1.000 65.137 84 VAL A N 1
ATOM 635 C CA . VAL A 1 88 ? -6.969 32.838 10.146 1.000 61.479 84 VAL A CA 1
ATOM 636 C C . VAL A 1 88 ? -6.271 33.391 11.394 1.000 64.416 84 VAL A C 1
ATOM 637 O O . VAL A 1 88 ? -5.555 32.624 12.076 1.000 69.340 84 VAL A O 1
ATOM 641 N N . ARG A 1 89 ? -6.501 34.671 11.688 1.000 60.939 85 ARG A N 1
ATOM 642 C CA . ARG A 1 89 ? -5.895 35.394 12.843 1.000 64.848 85 ARG A CA 1
ATOM 643 C C . ARG A 1 89 ? -6.098 34.551 14.102 1.000 53.428 85 ARG A C 1
ATOM 644 O O . ARG A 1 89 ? -5.120 34.266 14.776 1.000 63.608 85 ARG A O 1
ATOM 652 N N . GLU A 1 90 ? -7.314 34.078 14.339 1.000 56.257 86 GLU A N 1
ATOM 653 C CA . GLU A 1 90 ? -7.668 33.180 15.477 1.000 63.617 86 GLU A CA 1
ATOM 654 C C . GLU A 1 90 ? -6.731 31.971 15.471 1.000 62.328 86 GLU A C 1
ATOM 655 O O . GLU A 1 90 ? -6.057 31.767 16.478 1.000 64.835 86 GLU A O 1
ATOM 661 N N . LEU A 1 91 ? -6.640 31.235 14.353 1.000 65.289 87 LEU A N 1
ATOM 662 C CA . LEU A 1 91 ? -5.798 30.003 14.229 1.000 49.526 87 LEU A CA 1
ATOM 663 C C . LEU A 1 91 ? -4.322 30.353 14.461 1.000 48.766 87 LEU A C 1
ATOM 664 O O . LEU A 1 91 ? -3.674 29.664 15.266 1.000 54.778 87 LEU A O 1
ATOM 669 N N . LEU A 1 92 ? -3.794 31.404 13.836 1.000 45.760 88 LEU A N 1
ATOM 670 C CA . LEU A 1 92 ? -2.373 31.820 14.061 1.000 50.833 88 LEU A CA 1
ATOM 671 C C . LEU A 1 92 ? -2.072 32.055 15.554 1.000 54.486 88 LEU A C 1
ATOM 672 O O . LEU A 1 92 ? -1.025 31.634 16.036 1.000 58.314 88 LEU A O 1
ATOM 677 N N . GLY A 1 93 ? -2.962 32.690 16.293 1.000 55.790 89 GLY A N 1
ATOM 678 C CA . GLY A 1 93 ? -2.814 32.756 17.753 1.000 54.103 89 GLY A CA 1
ATOM 679 C C . GLY A 1 93 ? -2.806 31.379 18.383 1.000 51.294 89 GLY A C 1
ATOM 680 O O . GLY A 1 93 ? -1.958 31.140 19.210 1.000 61.097 89 GLY A O 1
ATOM 681 N N . GLN A 1 94 ? -3.724 30.494 18.018 1.000 54.149 90 GLN A N 1
ATOM 682 C CA . GLN A 1 94 ? -3.871 29.185 18.696 1.000 55.178 90 GLN A CA 1
ATOM 683 C C . GLN A 1 94 ? -2.605 28.353 18.510 1.000 58.077 90 GLN A C 1
ATOM 684 O O . GLN A 1 94 ? -2.298 27.557 19.401 1.000 63.322 90 GLN A O 1
ATOM 690 N N . MET A 1 95 ? -1.934 28.461 17.364 1.000 67.412 91 MET A N 1
ATOM 691 C CA . MET A 1 95 ? -0.749 27.614 17.098 1.000 66.763 91 MET A CA 1
ATOM 692 C C . MET A 1 95 ? 0.383 28.264 17.890 1.000 63.309 91 MET A C 1
ATOM 693 O O . MET A 1 95 ? 0.941 27.574 18.771 1.000 58.056 91 MET A O 1
ATOM 698 N N . ALA A 1 96 ? 0.635 29.560 17.683 1.000 58.009 92 ALA A N 1
ATOM 699 C CA . ALA A 1 96 ? 1.623 30.320 18.491 1.000 63.489 92 ALA A CA 1
ATOM 700 C C . ALA A 1 96 ? 1.515 29.873 19.948 1.000 64.496 92 ALA A C 1
ATOM 701 O O . ALA A 1 96 ? 2.500 29.487 20.579 1.000 72.061 92 ALA A O 1
ATOM 703 N N . ASN A 1 97 ? 0.299 29.910 20.451 1.000 66.721 93 ASN A N 1
ATOM 704 C CA . ASN A 1 97 ? 0.017 29.634 21.867 1.000 70.436 93 ASN A CA 1
ATOM 705 C C . ASN A 1 97 ? 0.460 28.224 22.226 1.000 70.166 93 ASN A C 1
ATOM 706 O O . ASN A 1 97 ? 1.050 28.055 23.288 1.000 82.394 93 ASN A O 1
ATOM 711 N N . GLN A 1 98 ? 0.166 27.258 21.362 1.000 84.954 94 GLN A N 1
ATOM 712 C CA . GLN A 1 98 ? 0.452 25.821 21.598 1.000 76.853 94 GLN A CA 1
ATOM 713 C C . GLN A 1 98 ? 1.934 25.537 21.351 1.000 76.068 94 GLN A C 1
ATOM 714 O O . GLN A 1 98 ? 2.418 24.576 21.936 1.000 67.723 94 GLN A O 1
ATOM 720 N N . GLU A 1 99 ? 2.608 26.346 20.520 1.000 84.792 95 GLU A N 1
ATOM 721 C CA . GLU A 1 99 ? 4.084 26.317 20.310 1.000 87.245 95 GLU A CA 1
ATOM 722 C C . GLU A 1 99 ? 4.740 26.613 21.658 1.000 92.940 95 GLU A C 1
ATOM 723 O O . GLU 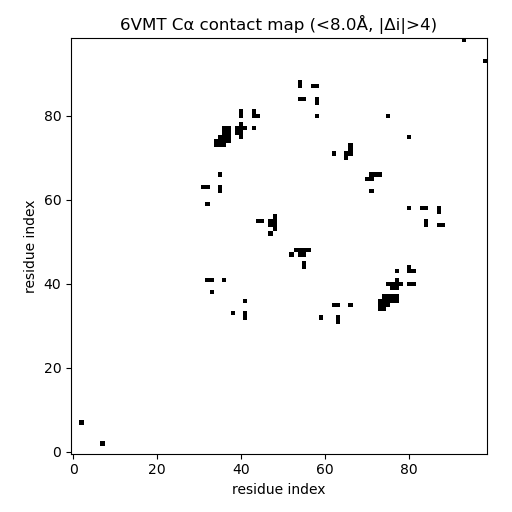A 1 99 ? 5.585 25.815 22.082 1.000 100.254 95 GLU A O 1
ATOM 729 N N . ALA A 1 100 ? 4.340 27.716 22.298 1.000 99.432 96 ALA A N 1
ATOM 730 C CA . ALA A 1 100 ? 4.793 28.135 23.644 1.000 85.491 96 ALA A CA 1
ATOM 731 C C . ALA A 1 100 ? 4.422 27.078 24.692 1.000 80.663 96 ALA A C 1
ATOM 732 O O . ALA A 1 100 ? 5.266 26.791 25.526 1.000 88.015 96 ALA A O 1
ATOM 734 N N . GLU A 1 101 ? 3.228 26.492 24.643 1.000 82.125 97 GLU A N 1
ATOM 735 C CA . GLU A 1 101 ? 2.780 25.510 25.669 1.000 100.661 97 GLU A CA 1
ATOM 736 C C . GLU A 1 101 ? 3.564 24.195 25.550 1.000 110.780 97 GLU A C 1
ATOM 737 O O . GLU A 1 101 ? 3.638 23.477 26.564 1.000 119.669 97 GLU A O 1
ATOM 743 N N . SER A 1 102 ? 4.065 23.856 24.353 1.000 125.103 98 SER A N 1
ATOM 744 C CA . SER A 1 102 ? 5.027 22.741 24.120 1.000 118.207 98 SER A CA 1
ATOM 745 C C . SER A 1 102 ? 6.351 23.095 24.803 1.000 109.768 98 SER A C 1
ATOM 746 O O . SER A 1 102 ? 6.799 22.312 25.654 1.000 113.711 98 SER A O 1
ATOM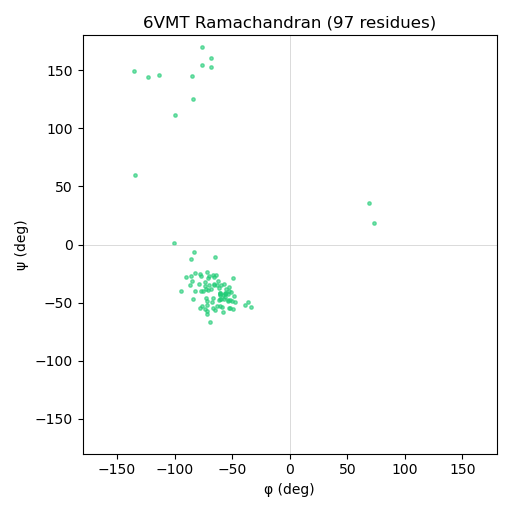 749 N N . ARG A 1 103 ? 6.892 24.273 24.469 1.000 106.077 99 ARG A N 1
ATOM 750 C CA . ARG A 1 103 ? 8.205 24.806 24.922 1.000 107.742 99 ARG A CA 1
ATOM 751 C C . ARG A 1 103 ? 8.220 25.052 26.443 1.000 114.971 99 ARG A C 1
ATOM 752 O O . ARG A 1 103 ? 9.327 25.302 26.968 1.000 110.560 99 ARG A O 1
ATOM 760 N N . SER A 1 104 ? 7.070 24.985 27.135 1.000 123.858 100 SER A N 1
ATOM 761 C CA . SER A 1 104 ? 6.968 25.087 28.622 1.000 131.661 100 SER A CA 1
ATOM 762 C C . SER A 1 104 ? 7.243 23.716 29.259 1.000 141.704 100 SER A C 1
ATOM 763 O O . SER A 1 104 ? 7.352 23.637 30.515 1.000 140.351 100 SER A O 1
ATOM 766 N N . HIS A 1 105 ? 7.382 22.686 28.416 1.000 145.662 101 HIS A N 1
ATOM 767 C CA . HIS A 1 105 ? 7.715 21.290 28.800 1.000 148.646 101 HIS A CA 1
ATOM 768 C C . HIS A 1 105 ? 6.522 20.687 29.554 1.000 147.911 101 HIS A C 1
ATOM 769 O O . HIS A 1 105 ? 6.776 19.913 30.502 1.000 145.817 101 HIS A O 1
ATOM 776 N N . ILE A 1 106 ? 5.282 21.028 29.163 1.000 139.409 102 ILE A N 1
ATOM 777 C CA . ILE A 1 106 ? 4.028 20.613 29.878 1.000 143.363 102 ILE A CA 1
ATOM 778 C C . ILE A 1 106 ? 3.205 19.691 28.956 1.000 138.668 102 ILE A C 1
ATOM 779 O O . ILE A 1 106 ? 2.861 18.526 29.272 1.000 101.721 102 ILE A O 1
#

Radius of gyration: 19.21 Å; Cα contacts (8 Å, |Δi|>4): 64; chains: 1; bounding box: 48×37×52 Å

Secondary structure (DSSP, 8-state):
--S-HHHHHHHHHHHHHHHHHHHHHHHHHHHHHHHHB-HHHHHHHHHHHHHHHHHHHHHHHHHHHHHHTTSS-SSBPHHHHHHHHHHHHHHHHHHHTT-

B-factor: mean 87.18, std 28.37, range [38.4, 182.4]

Sequence (99 aa):
VPISEEQAQQMVAKQQAQQERMEALEEQKENMLRAFVSAEGRERLKRIAQVKAGRSQAVEMHIIQAVQRGKMQPPVSDDTVRELLGQMANQEAESRSHI

Foldseek 3Di:
DPDDPVRVVVVVVVVVVVVVVVVVVVVVLVVLLPWAEDPLLVCVLVVVCVVVVVLSVVVSVVSNVCVVVVNDDPPHYSVNSVVSSVVSVVVVVVVVVVD